Protein AF-A0A7K1LDK4-F1 (afdb_monomer)

Nearest PDB structures (foldseek):
  8b6v-assembly1_A  TM=9.018E-01  e=6.112E-12  Pseudomonas monteilii
  8b6u-assembly1_A  TM=8.998E-01  e=6.112E-12  Pseudomonas monteilii
  8b6w-assembly1_A  TM=8.942E-01  e=5.116E-11  Pseudomonas monteilii
  8say-assembly1_A  TM=1.459E-01  e=2.926E+00  HIV-1 06TG.HT008

Foldseek 3Di:
DFWFDKAKDWDQPGDDPPQKDKANDQLCAFLDAIRIIIITHAPDPGAFWFDKDKDQAPPDDDPPQKDWHPDQSCHGLPATRIIIITHRDPPGDTWRDKYKDWAPDLPDADPPQKDWDNDQSCHGSDHTRMIMITHD

InterPro domains:
  IPR023341 MABP domain [PS51498] (1-136)

Solvent-accessible surface area (backbone atoms only — not comparable to full-atom values): 7457 Å² total; per-residue (Å²): 116,28,25,29,47,77,51,76,42,72,44,86,82,56,76,60,63,90,90,37,48,61,48,89,56,50,43,26,42,75,29,48,51,51,44,30,27,49,28,35,30,59,67,52,94,52,68,42,31,21,50,75,49,75,36,72,39,86,84,54,77,71,60,92,78,41,49,71,48,98,49,54,48,25,43,76,24,76,33,44,43,28,29,55,27,35,25,55,56,86,90,40,71,47,28,40,45,78,48,72,47,77,32,95,49,91,80,63,73,52,62,92,84,39,47,60,49,99,50,56,48,20,45,75,27,48,56,32,39,22,31,52,25,37,23,106

Sequence (136 aa):
MAVTNITILEGQDQPPPPGWHKDPTDLNKGAGGAYLYLAFETDGSEEAVSDIYFLLSKEQDPPDGYIKIDTDLNKGAGGAYIYLTFTRTADYAPIQYLTVVSSSDPNANAPDGYTRIDVDLNKGAGGKYIYLCYRK

Secondary structure (DSSP, 8-state):
--EEEEEEEESTTPPPSTT-EE----TTTTT-SS-EEEEEEES-SSPPP-EEEEE-STTPPPPTTPEE----TTTTT-S---EEEEE--TTSPPP-EEEEEEESSTTPPPPTT-EE-S--TTTTT-SSEEEEEEE-

Mean predicted aligned error: 2.2 Å

pLDDT: mean 97.67, std 1.63, range [86.12, 98.88]

Radius of gyration: 14.0 Å; Cα contacts (8 Å, |Δi|>4): 342; chains: 1; bounding box: 34×33×35 Å

Structure (mmCIF, N/CA/C/O backbone):
data_AF-A0A7K1LDK4-F1
#
_entry.id   AF-A0A7K1LDK4-F1
#
loop_
_atom_site.group_PDB
_atom_site.id
_atom_site.type_symbol
_atom_site.label_atom_id
_atom_site.label_alt_id
_atom_site.label_comp_id
_atom_site.label_asym_id
_atom_site.label_entity_id
_atom_site.label_seq_id
_atom_site.pdbx_PDB_ins_code
_atom_site.Cartn_x
_atom_site.Cartn_y
_atom_site.Cartn_z
_atom_site.occupancy
_atom_site.B_iso_or_equiv
_atom_site.auth_seq_id
_atom_site.auth_comp_id
_atom_site.auth_asym_id
_atom_site.auth_atom_id
_atom_site.pdbx_PDB_model_num
ATOM 1 N N . MET A 1 1 ? 5.096 1.664 -18.307 1.00 86.12 1 MET A N 1
ATOM 2 C CA . MET A 1 1 ? 4.409 2.040 -17.067 1.00 86.12 1 MET A CA 1
ATOM 3 C C . MET A 1 1 ? 4.199 0.834 -16.187 1.00 86.12 1 MET A C 1
ATOM 5 O O . MET A 1 1 ? 3.213 0.122 -16.338 1.00 86.12 1 MET A O 1
ATOM 9 N N . ALA A 1 2 ? 5.160 0.600 -15.303 1.00 97.31 2 ALA A N 1
ATOM 10 C CA . ALA A 1 2 ? 5.052 -0.346 -14.200 1.00 97.31 2 ALA A CA 1
ATOM 11 C C . ALA A 1 2 ? 5.439 0.346 -12.894 1.00 97.31 2 ALA A C 1
ATOM 13 O O . ALA A 1 2 ? 6.277 1.245 -12.905 1.00 97.31 2 ALA A O 1
ATOM 14 N N . VAL A 1 3 ? 4.833 -0.067 -11.786 1.00 98.69 3 VAL A N 1
ATOM 15 C CA . VAL A 1 3 ? 5.227 0.362 -10.447 1.00 98.69 3 VAL A CA 1
ATOM 16 C C . VAL A 1 3 ? 6.596 -0.227 -10.142 1.00 98.69 3 VAL A C 1
ATOM 18 O O . VAL A 1 3 ? 6.779 -1.435 -10.251 1.00 98.69 3 VAL A O 1
ATOM 21 N N . THR A 1 4 ? 7.550 0.609 -9.755 1.00 98.38 4 THR A N 1
ATOM 22 C CA . THR A 1 4 ? 8.938 0.197 -9.476 1.00 98.38 4 THR A CA 1
ATOM 23 C C . THR A 1 4 ? 9.281 0.312 -7.999 1.00 98.38 4 THR A C 1
ATOM 25 O O . THR A 1 4 ? 10.041 -0.501 -7.474 1.00 98.38 4 THR A O 1
ATOM 28 N N . ASN A 1 5 ? 8.673 1.270 -7.297 1.00 98.38 5 ASN A N 1
ATOM 29 C CA . ASN A 1 5 ? 8.865 1.484 -5.869 1.00 98.38 5 ASN A CA 1
ATOM 30 C C . ASN A 1 5 ? 7.546 1.810 -5.165 1.00 98.38 5 ASN A C 1
ATOM 32 O O . ASN A 1 5 ? 6.667 2.445 -5.744 1.00 98.38 5 ASN A O 1
ATOM 36 N N . ILE A 1 6 ? 7.428 1.392 -3.902 1.00 98.81 6 ILE A N 1
ATOM 37 C CA . ILE A 1 6 ? 6.278 1.656 -3.029 1.00 98.81 6 ILE A CA 1
ATOM 38 C C . ILE A 1 6 ? 6.810 2.146 -1.681 1.00 98.81 6 ILE A C 1
ATOM 40 O O . ILE A 1 6 ? 7.796 1.619 -1.167 1.00 98.81 6 ILE A O 1
ATOM 44 N N . THR A 1 7 ? 6.151 3.144 -1.099 1.00 98.56 7 THR A N 1
ATOM 45 C CA . THR A 1 7 ? 6.405 3.620 0.263 1.00 98.56 7 THR A CA 1
ATOM 46 C C . THR A 1 7 ? 5.100 3.994 0.966 1.00 98.56 7 THR A C 1
ATOM 48 O O . THR A 1 7 ? 4.065 4.194 0.326 1.00 98.56 7 THR A O 1
ATOM 51 N N . ILE A 1 8 ? 5.162 4.107 2.292 1.00 98.69 8 ILE A N 1
ATOM 52 C CA . ILE A 1 8 ? 4.091 4.651 3.124 1.00 98.69 8 ILE A CA 1
ATOM 53 C C . ILE A 1 8 ? 4.584 5.969 3.709 1.00 98.69 8 ILE A C 1
ATOM 55 O O . ILE A 1 8 ? 5.607 6.022 4.389 1.00 98.69 8 ILE A O 1
ATOM 59 N N . LEU A 1 9 ? 3.866 7.047 3.416 1.00 98.62 9 LEU A N 1
ATOM 60 C CA . LEU A 1 9 ? 4.155 8.371 3.948 1.00 98.62 9 LEU A CA 1
ATOM 61 C C . LEU A 1 9 ? 3.445 8.539 5.285 1.00 98.62 9 LEU A C 1
ATOM 63 O O . LEU A 1 9 ? 2.235 8.334 5.362 1.00 98.62 9 LEU A O 1
ATOM 67 N N . GLU A 1 10 ? 4.182 8.966 6.305 1.00 98.19 10 GLU A N 1
ATOM 68 C CA . GLU A 1 10 ? 3.628 9.319 7.610 1.00 98.19 10 GLU A CA 1
ATOM 69 C C . GLU A 1 10 ? 3.536 10.842 7.757 1.00 98.19 10 GLU A C 1
ATOM 71 O O . GLU A 1 10 ? 4.519 11.560 7.575 1.00 98.19 10 GLU A O 1
ATOM 76 N N . GLY A 1 11 ? 2.343 11.330 8.097 1.00 97.06 11 GLY A N 1
ATOM 77 C CA . GLY A 1 11 ? 2.033 12.747 8.262 1.00 97.06 11 GLY A CA 1
ATOM 78 C C . GLY A 1 11 ? 1.053 13.266 7.210 1.00 97.06 11 GLY A C 1
ATOM 79 O O . GLY A 1 11 ? 1.156 12.963 6.022 1.00 97.06 11 GLY A O 1
ATOM 80 N N . GLN A 1 12 ? 0.096 14.086 7.654 1.00 92.69 12 GLN A N 1
ATOM 81 C CA . GLN A 1 12 ? -0.975 14.632 6.814 1.00 92.69 12 GLN A CA 1
ATOM 82 C C . GLN A 1 12 ? -0.429 15.380 5.588 1.00 92.69 12 GLN A C 1
ATOM 84 O O . GLN A 1 12 ? -0.839 15.117 4.456 1.00 92.69 12 GLN A O 1
ATOM 89 N N . ASP A 1 13 ? 0.566 16.234 5.817 1.00 93.94 13 ASP A N 1
ATOM 90 C CA . ASP A 1 13 ? 1.126 17.124 4.799 1.00 93.94 13 ASP A CA 1
ATOM 91 C C . ASP A 1 13 ? 2.443 16.613 4.203 1.00 93.94 13 ASP A C 1
ATOM 93 O O . ASP A 1 13 ? 3.103 17.333 3.457 1.00 93.94 13 ASP A O 1
ATOM 97 N N . GLN A 1 14 ? 2.837 15.370 4.503 1.00 96.44 14 GLN A N 1
ATOM 98 C CA . GLN A 1 14 ? 4.070 14.800 3.969 1.00 96.44 14 GLN A CA 1
ATOM 99 C C . GLN A 1 14 ? 3.954 14.644 2.439 1.00 96.44 14 GLN A C 1
ATOM 101 O O . GLN A 1 14 ? 3.082 13.893 1.971 1.00 96.44 14 GLN A O 1
ATOM 106 N N . PRO A 1 15 ? 4.795 15.328 1.636 1.00 97.31 15 PRO A N 1
ATOM 107 C CA . PRO A 1 15 ? 4.799 15.143 0.191 1.00 97.31 15 PRO A CA 1
ATOM 108 C C . PRO A 1 15 ? 5.440 13.796 -0.181 1.00 97.31 15 PRO A C 1
ATOM 110 O O . PRO A 1 15 ? 6.312 13.306 0.551 1.00 97.31 15 PRO A O 1
ATOM 113 N N . PRO A 1 16 ? 5.041 13.191 -1.316 1.00 97.81 16 PRO A N 1
ATOM 114 C CA . PRO A 1 16 ? 5.771 12.057 -1.861 1.00 97.81 16 PRO A CA 1
ATOM 115 C C . PRO A 1 16 ? 7.146 12.503 -2.385 1.00 97.81 16 PRO A C 1
ATOM 117 O O . PRO A 1 16 ? 7.366 13.700 -2.612 1.00 97.81 16 PRO A O 1
ATOM 120 N N . PRO A 1 17 ? 8.072 11.559 -2.624 1.00 97.56 17 PRO A N 1
ATOM 121 C CA . PRO A 1 17 ? 9.279 11.849 -3.386 1.00 9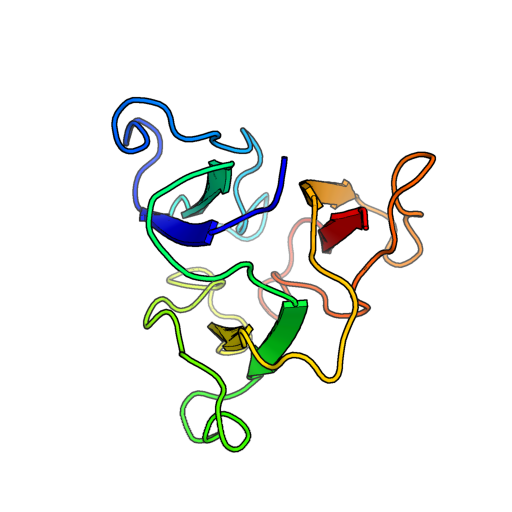7.56 17 PRO A CA 1
ATOM 122 C C . PRO A 1 17 ? 8.955 12.495 -4.751 1.00 97.56 17 PRO A C 1
ATOM 124 O O . PRO A 1 17 ? 7.875 12.265 -5.305 1.00 97.56 17 PRO A O 1
ATOM 127 N N . PRO A 1 18 ? 9.861 13.311 -5.323 1.00 96.75 18 PRO A N 1
ATOM 128 C CA . PRO A 1 18 ? 9.635 13.933 -6.625 1.00 96.75 18 PRO A CA 1
ATOM 129 C C . PRO A 1 18 ? 9.298 12.902 -7.710 1.00 96.75 18 PRO A C 1
ATOM 131 O O . PRO A 1 18 ? 9.997 11.906 -7.859 1.00 96.75 18 PRO A O 1
ATOM 134 N N . GLY A 1 19 ? 8.235 13.156 -8.476 1.00 96.00 19 GLY A N 1
ATOM 135 C CA . GLY A 1 19 ? 7.792 12.274 -9.563 1.00 96.00 19 GLY A CA 1
ATOM 136 C C . GLY A 1 19 ? 6.954 11.067 -9.127 1.00 96.00 19 GLY A C 1
ATOM 137 O O . GLY A 1 19 ? 6.454 10.352 -9.987 1.00 96.00 19 GLY A O 1
ATOM 138 N N . TRP A 1 20 ? 6.755 10.852 -7.825 1.00 98.38 20 TRP A N 1
ATOM 139 C CA . TRP A 1 20 ? 5.939 9.750 -7.319 1.00 98.38 20 TRP A CA 1
ATOM 140 C C . TRP A 1 20 ? 4.462 10.137 -7.214 1.00 98.38 20 TRP A C 1
ATOM 142 O O . TRP A 1 20 ? 4.101 11.284 -6.937 1.00 98.38 20 TRP A O 1
ATOM 152 N N . HIS A 1 21 ? 3.597 9.142 -7.370 1.00 98.25 21 HIS A N 1
ATOM 153 C CA . HIS A 1 21 ? 2.172 9.244 -7.100 1.00 98.25 21 HIS A CA 1
ATOM 154 C C . HIS A 1 21 ? 1.920 9.099 -5.596 1.00 98.25 21 HIS A C 1
ATOM 156 O O . HIS A 1 21 ? 2.502 8.226 -4.959 1.00 98.25 21 HIS A O 1
ATOM 162 N N . LYS A 1 22 ? 1.032 9.922 -5.028 1.00 98.31 22 LYS A N 1
ATOM 163 C CA . LYS A 1 22 ? 0.492 9.774 -3.665 1.00 98.31 22 LYS A CA 1
ATOM 164 C C . LYS A 1 22 ? -1.014 9.572 -3.767 1.00 98.31 22 LYS A C 1
ATOM 166 O O . LYS A 1 22 ? -1.695 10.421 -4.342 1.00 98.31 22 LYS A O 1
ATOM 171 N N . ASP A 1 23 ? -1.532 8.485 -3.204 1.00 98.31 23 ASP A N 1
ATOM 172 C CA . ASP A 1 23 ? -2.977 8.337 -3.031 1.00 98.31 23 ASP A CA 1
ATOM 173 C C . ASP A 1 23 ? -3.435 9.279 -1.898 1.00 98.31 23 ASP A C 1
ATOM 175 O O . ASP A 1 23 ? -2.793 9.322 -0.842 1.00 98.31 23 ASP A O 1
ATOM 179 N N . PRO A 1 24 ? -4.498 10.081 -2.089 1.00 97.50 24 PRO A N 1
ATOM 180 C CA . PRO A 1 24 ? -4.945 11.044 -1.083 1.00 97.50 24 PRO A CA 1
ATOM 181 C C . PRO A 1 24 ? -5.662 10.397 0.111 1.00 97.50 24 PRO A C 1
ATOM 183 O O . PRO A 1 24 ? -6.040 11.098 1.052 1.00 97.50 24 PRO A O 1
ATOM 186 N N . THR A 1 25 ? -5.905 9.089 0.071 1.00 98.19 25 THR A N 1
ATOM 187 C CA . THR A 1 25 ? -6.649 8.371 1.101 1.00 98.19 25 THR A CA 1
ATOM 188 C C . THR A 1 25 ? -5.763 8.069 2.302 1.00 98.19 25 THR A C 1
ATOM 190 O O . THR A 1 25 ? -4.752 7.381 2.185 1.00 98.19 25 THR A O 1
ATOM 193 N N . ASP A 1 26 ? -6.185 8.546 3.470 1.00 98.62 26 ASP A N 1
ATOM 194 C CA . ASP A 1 26 ? -5.605 8.150 4.752 1.00 98.62 26 ASP A CA 1
ATOM 195 C C . ASP A 1 26 ? -5.903 6.669 5.028 1.00 98.62 26 ASP A C 1
ATOM 197 O O . ASP A 1 26 ? -7.069 6.267 5.085 1.00 98.62 26 ASP A O 1
ATOM 201 N N . LEU A 1 27 ? -4.864 5.855 5.203 1.00 98.56 27 LEU A N 1
ATOM 202 C CA . LEU A 1 27 ? -5.003 4.421 5.459 1.00 98.56 27 LEU A CA 1
ATOM 203 C C . LEU A 1 27 ? -5.647 4.131 6.819 1.00 98.56 27 LEU A C 1
ATOM 205 O O . LEU A 1 27 ? -6.264 3.085 6.962 1.00 98.56 27 LEU A O 1
ATOM 209 N N . ASN A 1 28 ? -5.603 5.082 7.757 1.00 98.62 28 ASN A N 1
ATOM 210 C CA . ASN A 1 28 ? -6.273 4.996 9.056 1.00 98.62 28 ASN A CA 1
ATOM 211 C C . ASN A 1 28 ? -7.639 5.709 9.081 1.00 98.62 28 ASN A C 1
ATOM 213 O O . ASN A 1 28 ? -8.152 6.088 10.144 1.00 98.62 28 ASN A O 1
ATOM 217 N N . LYS A 1 29 ? -8.270 5.935 7.914 1.00 98.50 29 LYS A N 1
ATOM 218 C CA . LYS A 1 29 ? -9.453 6.805 7.815 1.00 98.50 29 LYS A CA 1
ATOM 219 C C . LYS A 1 29 ? -10.568 6.391 8.777 1.00 98.50 29 LYS A C 1
ATOM 221 O O . LYS A 1 29 ? -11.235 5.373 8.605 1.00 98.50 29 LYS A O 1
ATOM 226 N N . GLY A 1 30 ? -10.854 7.270 9.735 1.00 98.00 30 GLY A N 1
ATOM 227 C CA . GLY A 1 30 ? -11.938 7.091 10.704 1.00 98.00 30 GLY A CA 1
ATOM 228 C C . GLY A 1 30 ? -11.624 6.129 11.852 1.00 98.00 30 GLY A C 1
ATOM 229 O O . GLY A 1 30 ? -12.459 6.012 12.743 1.00 98.00 30 GLY A O 1
ATOM 230 N N . ALA A 1 31 ? -10.458 5.480 11.851 1.00 97.75 31 ALA A N 1
ATOM 231 C CA . ALA A 1 31 ? -9.958 4.693 12.976 1.00 97.75 31 ALA A CA 1
ATOM 232 C C . ALA A 1 31 ? -9.222 5.576 14.005 1.00 97.75 31 ALA A C 1
ATOM 234 O O . ALA A 1 31 ? -9.184 5.268 15.193 1.00 97.75 31 ALA A O 1
ATOM 235 N N . GLY A 1 32 ? -8.693 6.721 13.555 1.00 95.00 32 GLY A N 1
ATOM 236 C CA . GLY A 1 32 ? -7.757 7.532 14.337 1.00 95.00 32 GLY A CA 1
ATOM 237 C C . GLY A 1 32 ? -6.330 6.993 14.205 1.00 95.00 32 GLY A C 1
ATOM 238 O O . GLY A 1 32 ? -6.090 6.062 13.450 1.00 95.00 32 GLY A O 1
ATOM 239 N N . GLY A 1 33 ? -5.368 7.585 14.913 1.00 97.25 33 GLY A N 1
ATOM 240 C CA . GLY A 1 33 ? -3.957 7.197 14.813 1.00 97.25 33 GLY A CA 1
ATOM 241 C C . GLY A 1 33 ? -3.141 8.087 13.876 1.00 97.25 33 GLY A C 1
ATOM 242 O O . GLY A 1 33 ? -3.443 9.270 13.704 1.00 97.25 33 GLY A O 1
ATOM 243 N N . ALA A 1 34 ? -2.054 7.539 13.338 1.00 98.44 34 ALA A N 1
ATOM 244 C CA . ALA A 1 34 ? -1.167 8.260 12.435 1.00 98.44 34 ALA A CA 1
ATOM 245 C C . ALA A 1 34 ? -1.836 8.476 11.073 1.00 98.44 34 ALA A C 1
ATOM 247 O O . ALA A 1 34 ? -2.510 7.586 10.562 1.00 98.44 34 ALA A O 1
ATOM 248 N N . TYR A 1 35 ? -1.590 9.630 10.456 1.00 98.50 35 TYR A N 1
ATOM 249 C CA . TYR A 1 35 ? -1.958 9.853 9.061 1.00 98.50 35 TYR A CA 1
ATOM 250 C C . TYR A 1 35 ? -0.979 9.108 8.161 1.00 98.50 35 TYR A C 1
ATOM 252 O O . TYR A 1 35 ? 0.202 9.462 8.130 1.00 98.50 35 TYR A O 1
ATOM 260 N N . LEU A 1 36 ? -1.464 8.098 7.445 1.00 98.75 36 LEU A N 1
ATOM 261 C CA . LEU A 1 36 ? -0.641 7.234 6.602 1.00 98.75 36 LEU A CA 1
ATOM 262 C C . LEU A 1 36 ? -1.162 7.260 5.168 1.00 98.75 36 LEU A C 1
ATOM 264 O O . LEU A 1 36 ? -2.364 7.146 4.955 1.00 98.75 36 LEU A O 1
ATOM 268 N N . TYR A 1 37 ? -0.274 7.385 4.184 1.00 98.81 37 TYR A N 1
ATOM 269 C CA . TYR A 1 37 ? -0.661 7.459 2.772 1.00 98.81 37 TYR A CA 1
ATOM 270 C C . TYR A 1 37 ? 0.215 6.564 1.909 1.00 98.81 37 TYR A C 1
ATOM 272 O O . TYR A 1 37 ? 1.440 6.566 2.042 1.00 98.81 37 TYR A O 1
ATOM 280 N N . LEU A 1 38 ? -0.408 5.849 0.975 1.00 98.81 38 LEU A N 1
ATOM 281 C CA . LEU A 1 38 ? 0.305 5.125 -0.068 1.00 98.81 38 LEU A CA 1
ATOM 282 C C . LEU A 1 38 ? 0.988 6.113 -1.021 1.00 98.81 38 LEU A C 1
ATOM 284 O O . LEU A 1 38 ? 0.345 7.035 -1.531 1.00 98.81 38 LEU A O 1
ATOM 288 N N . ALA A 1 39 ? 2.259 5.871 -1.332 1.00 98.75 39 ALA A N 1
ATOM 289 C CA . ALA A 1 39 ? 2.925 6.503 -2.459 1.00 98.75 39 ALA A CA 1
ATOM 290 C C . ALA A 1 39 ? 3.742 5.491 -3.264 1.00 98.75 39 ALA A C 1
ATOM 292 O O . ALA A 1 39 ? 4.265 4.521 -2.715 1.00 98.75 39 ALA A O 1
ATOM 293 N N . PHE A 1 40 ? 3.850 5.708 -4.570 1.00 98.81 40 PHE A N 1
ATOM 294 C CA . PHE A 1 40 ? 4.571 4.806 -5.458 1.00 98.81 40 PHE A CA 1
ATOM 295 C C . PHE A 1 40 ? 5.166 5.527 -6.665 1.00 98.81 40 PHE A C 1
ATOM 297 O O . PHE A 1 40 ? 4.665 6.556 -7.120 1.00 98.81 40 PHE A O 1
ATOM 304 N N . GLU A 1 41 ? 6.237 4.954 -7.191 1.00 98.62 41 GLU A N 1
ATOM 305 C CA . GLU A 1 41 ? 6.890 5.379 -8.424 1.00 98.62 41 GLU A CA 1
ATOM 306 C C . GLU A 1 41 ? 6.464 4.483 -9.576 1.00 98.62 41 GLU A C 1
ATOM 308 O O . GLU A 1 41 ? 6.327 3.270 -9.394 1.00 98.62 41 GLU A O 1
ATOM 313 N N . THR A 1 42 ? 6.324 5.060 -10.766 1.00 97.88 42 THR A N 1
ATOM 314 C CA . THR A 1 42 ? 6.191 4.297 -12.008 1.00 97.88 42 THR A CA 1
ATOM 315 C C . THR A 1 42 ? 7.348 4.585 -12.948 1.00 97.88 42 THR A C 1
ATOM 317 O O . THR A 1 42 ? 7.767 5.735 -13.051 1.00 97.88 42 THR A O 1
ATOM 320 N N . ASP A 1 43 ? 7.793 3.567 -13.686 1.00 95.44 43 ASP A N 1
ATOM 321 C CA . ASP A 1 43 ? 8.876 3.663 -14.677 1.00 95.44 43 ASP A CA 1
ATOM 322 C C . ASP A 1 43 ? 10.198 4.212 -14.096 1.00 95.44 43 ASP A C 1
ATOM 324 O O . ASP A 1 43 ? 10.961 4.894 -14.783 1.00 95.44 43 ASP A O 1
ATOM 328 N N . GLY A 1 44 ? 10.467 3.910 -12.820 1.00 95.50 44 GLY A N 1
ATOM 329 C CA . GLY A 1 44 ? 11.758 4.153 -12.179 1.00 95.50 44 GLY A CA 1
ATOM 330 C C . GLY A 1 44 ? 12.842 3.162 -12.623 1.00 95.50 44 GLY A C 1
ATOM 331 O O . GLY A 1 44 ? 12.650 2.357 -13.532 1.00 95.50 44 GLY A O 1
ATOM 332 N N . SER A 1 45 ? 14.005 3.214 -11.972 1.00 95.50 45 SER A N 1
ATOM 333 C CA . SER A 1 45 ? 15.168 2.384 -12.331 1.00 95.50 45 SER A CA 1
ATOM 334 C C . SER A 1 45 ? 15.160 0.967 -11.751 1.00 95.50 45 SER A C 1
ATOM 336 O O . SER A 1 45 ? 15.992 0.155 -12.146 1.00 95.50 45 SER A O 1
ATOM 338 N N . GLU A 1 46 ? 14.287 0.689 -10.782 1.00 97.25 46 GLU A N 1
ATOM 339 C CA . GLU A 1 46 ? 14.149 -0.639 -10.175 1.00 97.25 46 GLU A CA 1
ATOM 340 C C . GLU A 1 46 ? 13.325 -1.575 -11.064 1.00 97.25 46 GLU A C 1
ATOM 342 O O . GLU A 1 46 ? 12.506 -1.131 -11.870 1.00 97.25 46 GLU A O 1
ATOM 347 N N . GLU A 1 47 ? 13.485 -2.884 -10.861 1.00 97.75 47 GLU A N 1
ATOM 348 C CA . GLU A 1 47 ? 12.607 -3.877 -11.481 1.00 97.75 47 GLU A CA 1
ATOM 349 C C . GLU A 1 47 ? 11.142 -3.656 -11.063 1.00 97.75 47 GLU A C 1
ATOM 351 O O . GLU A 1 47 ? 10.834 -3.138 -9.979 1.00 97.75 47 GLU A O 1
ATOM 356 N N . ALA A 1 48 ? 10.217 -4.065 -11.930 1.00 98.38 48 ALA A N 1
ATOM 357 C CA . ALA A 1 48 ? 8.798 -3.866 -11.685 1.00 98.38 48 ALA A CA 1
ATOM 358 C C . ALA A 1 48 ? 8.308 -4.684 -10.483 1.00 98.38 48 ALA A C 1
ATOM 360 O O . ALA A 1 48 ? 8.602 -5.872 -10.348 1.00 98.38 48 ALA A O 1
ATOM 361 N N . VAL A 1 49 ? 7.485 -4.061 -9.644 1.00 98.75 49 VAL A N 1
ATOM 362 C CA . VAL A 1 49 ? 6.695 -4.765 -8.639 1.00 98.75 49 VAL A CA 1
ATOM 363 C C . VAL A 1 49 ? 5.692 -5.659 -9.358 1.00 98.75 49 VAL A C 1
ATOM 365 O O . VAL A 1 49 ? 4.947 -5.199 -10.223 1.00 98.75 49 VAL A O 1
ATOM 368 N N . SER A 1 50 ? 5.666 -6.938 -9.004 1.00 98.38 50 SER A N 1
ATOM 369 C CA . SER A 1 50 ? 4.870 -7.952 -9.697 1.00 98.38 50 SER A CA 1
ATOM 370 C C . SER A 1 50 ? 3.776 -8.573 -8.822 1.00 98.38 50 SER A C 1
ATOM 372 O O . SER A 1 50 ? 2.744 -9.008 -9.350 1.00 98.38 50 SER A O 1
ATOM 374 N N . ASP A 1 51 ? 3.942 -8.528 -7.495 1.00 98.62 51 ASP A N 1
ATOM 375 C CA . ASP A 1 51 ? 2.918 -8.929 -6.529 1.00 98.62 51 ASP A CA 1
ATOM 376 C C . ASP A 1 51 ? 3.035 -8.195 -5.178 1.00 98.62 51 ASP A C 1
ATOM 378 O O . ASP A 1 51 ? 4.100 -7.674 -4.829 1.00 98.62 51 ASP A O 1
ATOM 382 N N . ILE A 1 52 ? 1.925 -8.145 -4.431 1.00 98.75 52 ILE A N 1
ATOM 383 C CA . ILE A 1 52 ? 1.807 -7.514 -3.109 1.00 98.75 52 ILE A CA 1
ATOM 384 C C . ILE A 1 52 ? 1.149 -8.488 -2.132 1.00 98.75 52 ILE A C 1
ATOM 386 O O . ILE A 1 52 ? 0.082 -9.035 -2.401 1.00 98.75 52 ILE A O 1
ATOM 390 N N . TYR A 1 53 ? 1.747 -8.621 -0.950 1.00 98.38 53 TYR A N 1
ATOM 391 C CA . TYR A 1 53 ? 1.242 -9.447 0.141 1.00 98.38 53 TYR A CA 1
ATOM 392 C C . TYR A 1 53 ? 1.215 -8.646 1.447 1.00 98.38 53 TYR A C 1
ATOM 394 O O . TYR A 1 53 ? 2.129 -7.867 1.723 1.00 98.38 53 TYR A O 1
ATOM 402 N N . PHE A 1 54 ? 0.182 -8.834 2.269 1.00 98.69 54 PHE A N 1
ATOM 403 C CA . PHE A 1 54 ? 0.081 -8.178 3.573 1.00 98.69 54 PHE A CA 1
ATOM 404 C C . PHE A 1 54 ? 0.390 -9.151 4.705 1.00 98.69 54 PHE A C 1
ATOM 406 O O . PHE A 1 54 ? -0.228 -10.209 4.817 1.00 98.69 54 PHE A O 1
ATOM 413 N N . LEU A 1 55 ? 1.303 -8.742 5.583 1.00 98.62 55 LEU A N 1
ATOM 414 C CA . LEU A 1 55 ? 1.526 -9.389 6.874 1.00 98.62 55 LEU A CA 1
ATOM 415 C C . LEU A 1 55 ? 0.484 -8.863 7.858 1.00 98.62 55 LEU A C 1
ATOM 417 O O . LEU A 1 55 ? 0.237 -7.660 7.871 1.00 98.62 55 LEU A O 1
ATOM 421 N N . LEU A 1 56 ? -0.110 -9.737 8.674 1.00 97.75 56 LEU A N 1
ATOM 422 C CA . LEU A 1 56 ? -1.188 -9.383 9.619 1.00 97.75 56 LEU A CA 1
ATOM 423 C C . LEU A 1 56 ? -0.775 -9.523 11.095 1.00 97.75 56 LEU A C 1
ATOM 425 O O . LEU A 1 56 ? -1.623 -9.591 11.989 1.00 97.75 56 LEU A O 1
ATOM 429 N N . SER A 1 57 ? 0.530 -9.611 11.350 1.00 96.19 57 SER A N 1
ATOM 430 C CA . SER A 1 57 ? 1.140 -9.615 12.679 1.00 96.19 57 SER A CA 1
ATOM 431 C C . SER A 1 57 ? 2.582 -9.103 12.576 1.00 96.19 57 SER A C 1
ATOM 433 O O . SER A 1 57 ? 3.208 -9.183 11.519 1.00 96.19 57 SER A O 1
ATOM 435 N N . LYS A 1 58 ? 3.121 -8.574 13.682 1.00 93.56 58 LYS A N 1
ATOM 436 C CA . LYS A 1 58 ? 4.522 -8.120 13.773 1.00 93.56 58 LYS A CA 1
ATOM 437 C C . LYS A 1 58 ? 5.530 -9.272 13.822 1.00 93.56 58 LYS A C 1
ATOM 439 O O . LYS A 1 58 ? 6.707 -9.051 13.568 1.00 93.56 58 LYS A O 1
ATOM 444 N N . GLU A 1 59 ? 5.072 -10.469 14.177 1.00 95.44 59 GLU A N 1
ATOM 445 C CA . GLU A 1 59 ? 5.864 -11.697 14.254 1.00 95.44 59 GLU A CA 1
ATOM 446 C C . GLU A 1 59 ? 5.869 -12.484 12.939 1.00 95.44 59 GLU A C 1
ATOM 448 O O . GLU A 1 59 ? 6.574 -13.483 12.833 1.00 95.44 59 GLU A O 1
ATOM 453 N N . GLN A 1 60 ? 5.057 -12.083 11.960 1.00 96.25 60 GLN A N 1
ATOM 454 C CA . GLN A 1 60 ? 4.985 -12.769 10.681 1.00 96.25 60 GLN A CA 1
ATOM 455 C C . GLN A 1 60 ? 6.147 -12.339 9.781 1.00 96.25 60 GLN A C 1
ATOM 457 O O . GLN A 1 60 ? 6.278 -11.159 9.449 1.00 96.25 60 GLN A O 1
ATOM 462 N N . ASP A 1 61 ? 6.944 -13.308 9.339 1.00 96.50 61 ASP A N 1
ATOM 463 C CA . ASP A 1 61 ? 7.985 -13.075 8.342 1.00 96.50 61 ASP A CA 1
ATOM 464 C C . ASP A 1 61 ? 7.382 -12.904 6.935 1.00 96.50 61 ASP A C 1
ATOM 466 O O . ASP A 1 61 ? 6.380 -13.555 6.602 1.00 96.50 61 ASP A O 1
ATOM 470 N N . PRO A 1 62 ? 7.965 -12.030 6.089 1.00 97.19 62 PRO A N 1
ATOM 471 C CA . PRO A 1 62 ? 7.576 -11.937 4.690 1.00 97.19 62 PRO A CA 1
ATOM 472 C C . PRO A 1 62 ? 7.842 -13.267 3.966 1.00 97.19 62 PRO A C 1
ATOM 474 O O . PRO A 1 62 ? 8.817 -13.948 4.293 1.00 97.19 62 PRO A O 1
ATOM 477 N N . PRO A 1 63 ? 7.024 -13.635 2.963 1.00 97.00 63 PRO A N 1
ATOM 478 C CA . PRO A 1 63 ? 7.352 -14.756 2.090 1.00 97.00 63 PRO A CA 1
ATOM 479 C C . PRO A 1 63 ? 8.715 -14.560 1.411 1.00 97.00 63 PRO A C 1
ATOM 481 O O . PRO A 1 63 ? 9.156 -13.428 1.192 1.00 97.00 63 PRO A O 1
ATOM 484 N N . ASP A 1 64 ? 9.362 -15.661 1.027 1.00 97.00 64 ASP A N 1
ATOM 485 C CA . ASP A 1 64 ? 10.651 -15.617 0.334 1.00 97.00 64 ASP A CA 1
ATOM 486 C C . ASP A 1 64 ? 10.594 -14.697 -0.896 1.00 97.00 64 ASP A C 1
ATOM 488 O O . ASP A 1 64 ? 9.694 -14.784 -1.733 1.00 97.00 64 ASP A O 1
ATOM 492 N N . GLY A 1 65 ? 11.568 -13.791 -1.002 1.00 97.12 65 GLY A N 1
ATOM 493 C CA . GLY A 1 65 ? 11.653 -12.828 -2.103 1.00 97.12 65 GLY A CA 1
ATOM 494 C C . GLY A 1 65 ? 10.729 -11.609 -1.983 1.00 97.12 65 GLY A C 1
ATOM 495 O O . GLY A 1 65 ? 10.745 -10.767 -2.884 1.00 97.12 65 GLY A O 1
ATOM 496 N N . TYR A 1 66 ? 9.952 -11.471 -0.903 1.00 98.50 66 TYR A N 1
ATOM 497 C CA . TYR A 1 66 ? 9.178 -10.258 -0.628 1.00 98.50 66 TYR A CA 1
ATOM 498 C C . TYR A 1 66 ? 9.981 -9.268 0.219 1.00 98.50 66 TYR A C 1
ATOM 500 O O . TYR A 1 66 ? 10.649 -9.615 1.192 1.00 98.50 66 TYR A O 1
ATOM 508 N N . ILE A 1 67 ? 9.875 -7.997 -0.149 1.00 98.38 67 ILE A N 1
ATOM 509 C CA . ILE A 1 67 ? 10.453 -6.854 0.549 1.00 98.38 67 ILE A CA 1
ATOM 510 C C . ILE A 1 67 ? 9.357 -6.239 1.415 1.00 98.38 67 ILE A C 1
ATOM 512 O O . ILE A 1 67 ? 8.284 -5.899 0.916 1.00 98.38 67 ILE A O 1
ATOM 516 N N . LYS A 1 68 ? 9.627 -6.086 2.714 1.00 98.38 68 LYS A N 1
ATOM 517 C CA . LYS A 1 68 ? 8.708 -5.481 3.685 1.00 98.38 68 LYS A CA 1
ATOM 518 C C . LYS A 1 68 ? 8.916 -3.970 3.770 1.00 98.38 68 LYS A C 1
ATOM 520 O O . LYS A 1 68 ? 10.043 -3.511 3.946 1.00 98.38 68 LYS A O 1
ATOM 525 N N . ILE A 1 69 ? 7.824 -3.207 3.743 1.00 98.38 69 ILE A N 1
ATOM 526 C CA . ILE A 1 69 ? 7.816 -1.813 4.195 1.00 98.38 69 ILE A CA 1
ATOM 527 C C . ILE A 1 69 ? 7.570 -1.819 5.703 1.00 98.38 69 ILE A C 1
ATOM 529 O O . ILE A 1 69 ? 6.508 -2.240 6.165 1.00 98.38 69 ILE A O 1
ATOM 533 N N . ASP A 1 70 ? 8.556 -1.371 6.482 1.00 96.88 70 ASP A N 1
ATOM 534 C CA . ASP A 1 70 ? 8.513 -1.434 7.948 1.00 96.88 70 ASP A CA 1
ATOM 535 C C . ASP A 1 70 ? 7.709 -0.274 8.558 1.00 96.88 70 ASP A C 1
ATOM 537 O O . ASP A 1 70 ? 8.195 0.554 9.323 1.00 96.88 70 ASP A O 1
ATOM 541 N N . THR A 1 71 ? 6.444 -0.177 8.160 1.00 98.19 71 THR A N 1
ATOM 542 C CA . THR A 1 71 ? 5.460 0.755 8.712 1.00 98.19 71 THR A CA 1
ATOM 543 C C . THR A 1 71 ? 4.185 -0.018 8.989 1.00 98.19 71 THR A C 1
ATOM 545 O O . THR A 1 71 ? 3.620 -0.623 8.080 1.00 98.19 71 THR A O 1
ATOM 548 N N . ASP A 1 72 ? 3.752 -0.008 10.248 1.00 98.56 72 ASP A N 1
ATOM 549 C CA . ASP A 1 72 ? 2.454 -0.556 10.634 1.00 98.56 72 ASP A CA 1
ATOM 550 C C . ASP A 1 72 ? 1.343 0.316 10.040 1.00 98.56 72 ASP A C 1
ATOM 552 O O . ASP A 1 72 ? 1.250 1.506 10.346 1.00 98.56 72 ASP A O 1
ATOM 556 N N . LEU A 1 73 ? 0.504 -0.267 9.189 1.00 98.56 73 LEU A N 1
ATOM 557 C CA . LEU A 1 73 ? -0.574 0.450 8.515 1.00 98.56 73 LEU A CA 1
ATOM 558 C C . LEU A 1 73 ? -1.700 0.863 9.472 1.00 98.56 73 LEU A C 1
ATOM 560 O O . LEU A 1 73 ? -2.441 1.773 9.131 1.00 98.56 73 LEU A O 1
ATOM 564 N N . ASN A 1 74 ? -1.761 0.283 10.678 1.00 98.56 74 ASN A N 1
ATOM 565 C CA . ASN A 1 74 ? -2.657 0.690 11.766 1.00 98.56 74 ASN A CA 1
ATOM 566 C C . ASN A 1 74 ? -1.948 1.520 12.852 1.00 98.56 74 ASN A C 1
ATOM 568 O O . ASN A 1 74 ? -2.427 1.607 13.992 1.00 98.56 74 ASN A O 1
ATOM 572 N N . LYS A 1 75 ? -0.787 2.123 12.550 1.00 98.50 75 LYS A N 1
ATOM 573 C CA . LYS A 1 75 ? 0.035 2.819 13.553 1.00 98.50 75 LYS A CA 1
ATOM 574 C C . LYS A 1 75 ? -0.784 3.837 14.350 1.00 98.50 75 LYS A C 1
ATOM 576 O O . LYS A 1 75 ? -1.271 4.834 13.823 1.00 98.50 75 LYS A O 1
ATOM 581 N N . GLY A 1 76 ? -0.883 3.608 15.659 1.00 98.00 76 GLY A N 1
ATOM 582 C CA . GLY A 1 76 ? -1.593 4.487 16.595 1.00 98.00 76 GLY A CA 1
ATOM 583 C C . GLY A 1 76 ? -3.121 4.364 16.582 1.00 98.00 76 GLY A C 1
ATOM 584 O O . GLY A 1 76 ? -3.764 5.026 17.391 1.00 98.00 76 GLY A O 1
ATOM 585 N N . ALA A 1 77 ? -3.696 3.525 15.717 1.00 98.00 77 ALA A N 1
ATOM 586 C CA . ALA A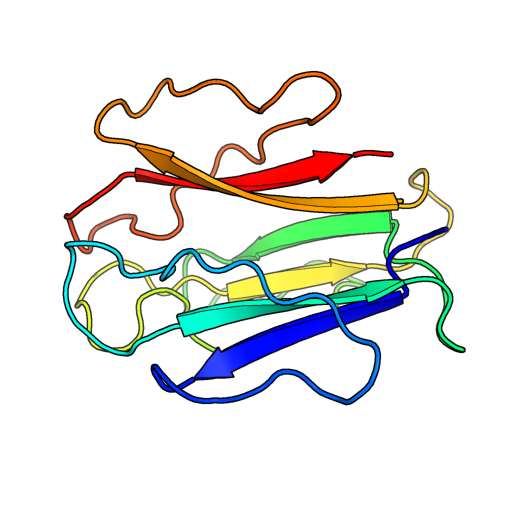 1 77 ? -5.136 3.284 15.629 1.00 98.00 77 ALA A CA 1
ATOM 587 C C . ALA A 1 77 ? -5.611 2.144 16.559 1.00 98.00 77 ALA A C 1
ATOM 589 O O . ALA A 1 77 ? -6.787 2.061 16.898 1.00 98.00 77 ALA A O 1
ATOM 590 N N . GLY A 1 78 ? -4.694 1.281 17.021 1.00 92.38 78 GLY A N 1
ATOM 591 C CA . GLY A 1 78 ? -4.985 0.230 18.010 1.00 92.38 78 GLY A CA 1
ATOM 592 C C . GLY A 1 78 ? -5.579 -1.069 17.443 1.00 92.38 78 GLY A C 1
ATOM 593 O O . GLY A 1 78 ? -6.133 -1.852 18.213 1.00 92.38 78 GLY A O 1
ATOM 594 N N . GLY A 1 79 ? -5.464 -1.296 16.128 1.00 96.12 79 GLY A N 1
ATOM 595 C CA . GLY A 1 79 ? -5.906 -2.510 15.429 1.00 96.12 79 GLY A CA 1
ATOM 596 C C . GLY A 1 79 ? -4.833 -3.590 15.262 1.00 96.12 79 GLY A C 1
ATOM 597 O O . GLY A 1 79 ? -3.873 -3.671 16.027 1.00 96.12 79 GLY A O 1
ATOM 598 N N . ALA A 1 80 ? -5.010 -4.450 14.254 1.00 97.94 80 ALA A N 1
ATOM 599 C CA . ALA A 1 80 ? -4.017 -5.463 13.899 1.00 97.94 80 ALA A CA 1
ATOM 600 C C . ALA A 1 80 ? -2.729 -4.807 13.384 1.00 97.94 80 ALA A C 1
ATOM 602 O O . ALA A 1 80 ? -2.799 -3.819 12.659 1.00 97.94 80 ALA A O 1
ATOM 603 N N . TYR A 1 81 ? -1.569 -5.395 13.682 1.00 98.19 81 TYR A N 1
ATOM 604 C CA . TYR A 1 81 ? -0.325 -5.002 13.022 1.00 98.19 81 TYR A CA 1
ATOM 605 C C . TYR A 1 81 ? -0.381 -5.432 11.560 1.00 98.19 81 TYR A C 1
ATOM 607 O O . TYR A 1 81 ? -0.456 -6.630 11.287 1.00 98.19 81 TYR A O 1
ATOM 615 N N . ILE A 1 82 ? -0.355 -4.475 10.634 1.00 98.69 82 ILE A N 1
ATOM 616 C CA . ILE A 1 82 ? -0.435 -4.764 9.199 1.00 98.69 82 ILE A CA 1
ATOM 617 C C . ILE A 1 82 ? 0.767 -4.156 8.496 1.00 98.69 82 ILE A C 1
ATOM 619 O O . ILE A 1 82 ? 1.056 -2.981 8.684 1.00 98.69 82 ILE A O 1
ATOM 623 N N . TYR A 1 83 ? 1.448 -4.935 7.657 1.00 98.81 83 TYR A N 1
ATOM 624 C CA . TYR A 1 83 ? 2.594 -4.454 6.885 1.00 98.81 83 TYR A CA 1
ATOM 625 C C . TYR A 1 83 ? 2.433 -4.801 5.412 1.00 98.81 83 TYR A C 1
ATOM 627 O O . TYR A 1 83 ? 2.134 -5.946 5.069 1.00 98.81 83 TYR A O 1
ATOM 635 N N . LEU A 1 84 ? 2.671 -3.817 4.543 1.00 98.81 84 LEU A N 1
ATOM 636 C CA . LEU A 1 84 ? 2.761 -4.042 3.105 1.00 98.81 84 LEU A CA 1
ATOM 637 C C . LEU A 1 84 ? 4.092 -4.720 2.786 1.00 98.81 84 LEU A C 1
ATOM 639 O O . LEU A 1 84 ? 5.158 -4.262 3.205 1.00 98.81 84 LEU A O 1
ATOM 643 N N . THR A 1 85 ? 4.028 -5.783 1.997 1.00 98.88 85 THR A N 1
ATOM 644 C CA . THR A 1 85 ? 5.195 -6.394 1.364 1.00 98.88 85 THR A CA 1
ATOM 645 C C . THR A 1 85 ? 4.968 -6.496 -0.135 1.00 98.88 85 THR A C 1
ATOM 647 O O . THR A 1 85 ? 3.826 -6.565 -0.591 1.00 98.88 85 THR A O 1
ATOM 650 N N . PHE A 1 86 ? 6.040 -6.499 -0.913 1.00 98.81 86 PHE A N 1
ATOM 651 C CA . PHE A 1 86 ? 5.951 -6.634 -2.361 1.00 98.81 86 PHE A CA 1
ATOM 652 C C . PHE A 1 86 ? 7.128 -7.432 -2.913 1.00 98.81 86 PHE A C 1
ATOM 654 O O . PHE A 1 86 ? 8.188 -7.491 -2.294 1.00 98.81 86 PHE A O 1
ATOM 661 N N . THR A 1 87 ? 6.965 -8.018 -4.094 1.00 98.62 87 THR A N 1
ATOM 662 C CA . THR A 1 87 ? 8.047 -8.717 -4.796 1.00 98.62 87 THR A CA 1
ATOM 663 C C . THR A 1 87 ? 8.202 -8.222 -6.229 1.00 98.62 87 THR A C 1
ATOM 665 O O . THR A 1 87 ? 7.348 -7.506 -6.752 1.00 98.62 87 THR A O 1
ATOM 668 N N . ARG A 1 88 ? 9.325 -8.588 -6.845 1.00 98.31 88 ARG A N 1
ATOM 669 C CA . ARG A 1 88 ? 9.712 -8.234 -8.216 1.00 98.31 88 ARG A CA 1
ATOM 670 C C . ARG A 1 88 ? 10.052 -9.469 -9.052 1.00 98.31 88 ARG A C 1
ATOM 672 O O . ARG A 1 88 ? 10.814 -9.381 -10.010 1.00 98.31 88 ARG A O 1
ATOM 679 N N . THR A 1 89 ? 9.564 -10.650 -8.661 1.00 96.38 89 THR A N 1
ATOM 680 C CA . THR A 1 89 ? 9.840 -11.867 -9.435 1.00 96.38 89 THR A CA 1
ATOM 681 C C . THR A 1 89 ? 9.161 -11.798 -10.800 1.00 96.38 89 THR A C 1
ATOM 683 O O . THR A 1 89 ? 8.104 -11.182 -10.957 1.00 96.38 89 THR A O 1
ATOM 686 N N . ALA A 1 90 ? 9.750 -12.474 -11.783 1.00 93.88 90 ALA A N 1
ATOM 687 C CA . ALA A 1 90 ? 9.182 -12.599 -13.122 1.00 93.88 90 ALA A CA 1
ATOM 688 C C . ALA A 1 90 ? 8.015 -13.608 -13.198 1.00 93.88 90 ALA A C 1
ATOM 690 O O . ALA A 1 90 ? 7.440 -13.790 -14.270 1.00 93.88 90 ALA A O 1
ATOM 691 N N . ASP A 1 91 ? 7.656 -14.260 -12.084 1.00 94.94 91 ASP A N 1
ATOM 692 C CA . ASP A 1 91 ? 6.582 -15.265 -12.035 1.00 94.94 91 ASP A CA 1
ATOM 693 C C . ASP A 1 91 ? 5.187 -1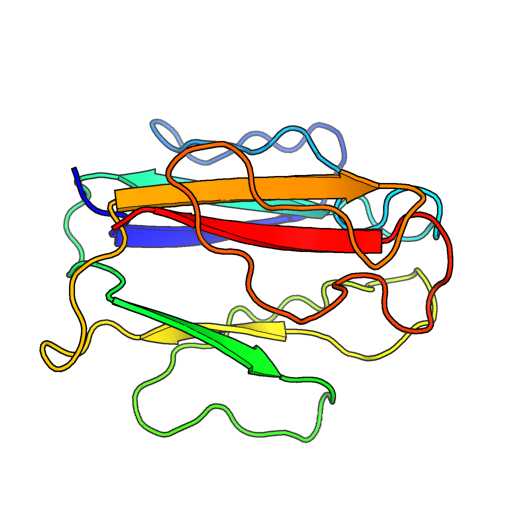4.635 -12.153 1.00 94.94 91 ASP A C 1
ATOM 695 O O . ASP A 1 91 ? 4.220 -15.304 -12.523 1.00 94.94 91 ASP A O 1
ATOM 699 N N . TYR A 1 92 ? 5.081 -13.335 -11.866 1.00 96.06 92 TYR A N 1
ATOM 700 C CA . TYR A 1 92 ? 3.842 -12.574 -11.937 1.00 96.06 92 TYR A CA 1
ATOM 701 C C . TYR A 1 92 ? 3.948 -11.439 -12.956 1.00 96.06 92 TYR A C 1
ATOM 703 O O . TYR A 1 92 ? 4.986 -10.799 -13.111 1.00 96.06 92 TYR A O 1
ATOM 711 N N . ALA A 1 93 ? 2.834 -11.140 -13.628 1.00 97.62 93 ALA A N 1
ATOM 712 C CA . ALA A 1 93 ? 2.755 -9.961 -14.484 1.00 97.62 93 ALA A CA 1
ATOM 713 C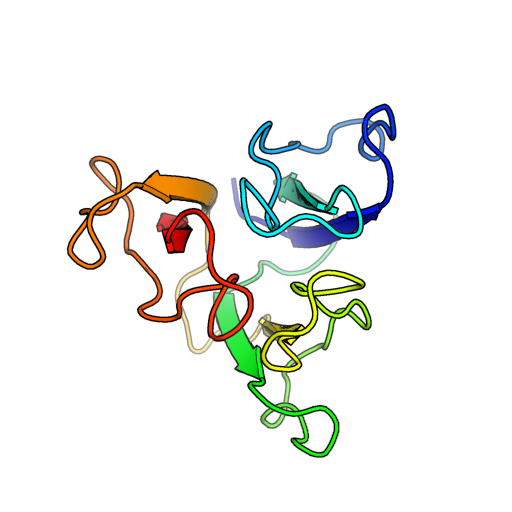 C . ALA A 1 93 ? 2.958 -8.669 -13.656 1.00 97.62 93 ALA A C 1
ATOM 715 O O . ALA A 1 93 ? 2.390 -8.586 -12.558 1.00 97.62 93 ALA A O 1
ATOM 716 N N . PRO A 1 94 ? 3.711 -7.675 -14.168 1.00 98.44 94 PRO A N 1
ATOM 717 C CA . PRO A 1 94 ? 3.947 -6.400 -13.495 1.00 98.44 94 PRO A CA 1
ATOM 718 C C . PRO A 1 94 ? 2.670 -5.673 -13.075 1.00 98.44 94 PRO A C 1
ATOM 720 O O . PRO A 1 94 ? 1.682 -5.646 -13.806 1.00 98.44 94 PRO A O 1
ATOM 723 N N . ILE A 1 95 ? 2.713 -5.021 -11.918 1.00 98.75 95 ILE A N 1
ATOM 724 C CA . ILE A 1 95 ? 1.695 -4.065 -11.493 1.00 98.75 95 ILE A CA 1
ATOM 725 C C . ILE A 1 95 ? 1.968 -2.735 -12.196 1.00 98.75 95 ILE A C 1
ATOM 727 O O . ILE A 1 95 ? 3.054 -2.175 -12.096 1.00 98.75 95 ILE A O 1
ATOM 731 N N . GLN A 1 96 ? 0.970 -2.206 -12.896 1.00 98.56 96 GLN A N 1
ATOM 732 C CA . GLN A 1 96 ? 1.039 -0.932 -13.611 1.00 98.56 96 GLN A CA 1
ATOM 733 C C . GLN A 1 96 ? 0.628 0.266 -12.758 1.00 98.56 96 GLN A C 1
ATOM 735 O O . GLN A 1 96 ? 1.090 1.378 -13.005 1.00 98.56 96 GLN A O 1
ATOM 740 N N . TYR A 1 97 ? -0.287 0.068 -11.804 1.00 98.62 97 TYR A N 1
ATOM 741 C CA . TYR A 1 97 ? -0.811 1.156 -10.979 1.00 98.62 97 TYR A CA 1
ATOM 742 C C . TYR A 1 97 ? -1.423 0.650 -9.673 1.00 98.62 97 TYR A C 1
ATOM 744 O O . TYR A 1 97 ? -1.908 -0.482 -9.611 1.00 98.62 97 TYR A O 1
ATOM 752 N N . LEU A 1 98 ? -1.449 1.517 -8.659 1.00 98.81 98 LEU A N 1
ATOM 753 C CA . LEU A 1 98 ? -2.061 1.266 -7.356 1.00 98.81 98 LEU A CA 1
ATOM 754 C C . LEU A 1 98 ? -3.068 2.365 -7.006 1.00 98.81 98 LEU A C 1
ATOM 756 O O . LEU A 1 98 ? -2.904 3.521 -7.391 1.00 98.81 98 LEU A O 1
ATOM 760 N N . THR A 1 99 ? -4.100 2.005 -6.251 1.00 98.62 99 THR A N 1
ATOM 761 C CA . THR A 1 99 ? -5.056 2.954 -5.668 1.00 98.62 99 THR A CA 1
ATOM 762 C C . THR A 1 99 ? -5.650 2.392 -4.382 1.00 98.62 99 THR A C 1
ATOM 764 O O . THR A 1 99 ? -5.677 1.175 -4.186 1.00 98.62 99 THR A O 1
ATOM 767 N N . VAL A 1 100 ? -6.125 3.269 -3.504 1.00 98.81 100 VAL A N 1
ATOM 768 C CA . VAL A 1 100 ? -6.767 2.901 -2.243 1.00 98.81 100 VAL A CA 1
ATOM 769 C C . VAL A 1 100 ? -8.273 3.139 -2.330 1.00 98.81 100 VAL A C 1
ATOM 771 O O . VAL A 1 100 ? -8.739 4.200 -2.736 1.00 98.81 100 VAL A O 1
ATOM 774 N N . VAL A 1 101 ? -9.052 2.149 -1.899 1.00 98.62 101 VAL A N 1
ATOM 775 C CA . VAL A 1 101 ? -10.501 2.267 -1.711 1.00 98.62 101 VAL A CA 1
ATOM 776 C C . VAL A 1 101 ? -10.792 2.485 -0.233 1.00 98.62 101 VAL A C 1
ATOM 778 O O . VAL A 1 101 ? -10.346 1.704 0.602 1.00 98.62 101 VAL A O 1
ATOM 781 N N . SER A 1 102 ? -11.585 3.512 0.082 1.00 98.56 102 SER A N 1
ATOM 782 C CA . SER A 1 102 ? -12.141 3.750 1.418 1.00 98.56 102 SER A CA 1
ATOM 783 C C . SER A 1 102 ? -13.661 3.652 1.384 1.00 98.56 102 SER A C 1
ATOM 785 O O . SER A 1 102 ? -14.314 4.360 0.616 1.00 98.56 102 SER A O 1
ATOM 787 N N . SER A 1 103 ? -14.240 2.787 2.217 1.00 98.44 103 SER A N 1
ATOM 788 C CA . SER A 1 103 ? -15.680 2.519 2.204 1.00 98.44 103 SER A CA 1
ATOM 789 C C . SER A 1 103 ? -16.262 2.268 3.595 1.00 98.44 103 SER A C 1
ATOM 791 O O . SER A 1 103 ? -15.562 1.943 4.550 1.00 98.44 103 SER A O 1
ATOM 793 N N . SER A 1 104 ? -17.579 2.434 3.716 1.00 98.25 104 SER A N 1
ATOM 794 C CA . SER A 1 104 ? -18.363 1.941 4.859 1.00 98.25 104 SER A CA 1
ATOM 795 C C . SER A 1 104 ? -18.912 0.525 4.644 1.00 98.25 104 SER A C 1
ATOM 797 O O . SER A 1 104 ? -19.507 -0.026 5.562 1.00 98.25 104 SER A O 1
ATOM 799 N N . ASP A 1 105 ? -18.723 -0.046 3.456 1.00 98.00 105 ASP A N 1
ATOM 800 C CA . ASP A 1 105 ? -19.122 -1.408 3.099 1.00 98.00 105 ASP A CA 1
ATOM 801 C C . ASP A 1 105 ? -17.870 -2.299 2.974 1.00 98.00 105 ASP A C 1
ATOM 803 O O . ASP A 1 105 ? -16.994 -1.968 2.164 1.00 98.00 105 ASP A O 1
ATOM 807 N N . PRO A 1 106 ? -17.766 -3.420 3.718 1.00 97.56 106 PRO A N 1
ATOM 808 C CA . PRO A 1 106 ? -16.649 -4.363 3.576 1.00 97.56 106 PRO A CA 1
ATOM 809 C C . PRO A 1 106 ? -16.605 -5.041 2.194 1.00 97.56 106 PRO A C 1
ATOM 811 O O . PRO A 1 106 ? -15.578 -5.561 1.758 1.00 97.56 106 PRO A O 1
ATOM 814 N N . ASN A 1 107 ? -17.714 -5.027 1.456 1.00 97.44 107 ASN A N 1
ATOM 815 C CA . ASN A 1 107 ? -17.821 -5.629 0.130 1.00 97.44 107 ASN A CA 1
ATOM 816 C C . ASN A 1 107 ? -17.582 -4.618 -1.000 1.00 97.44 107 ASN A C 1
ATOM 818 O O . ASN A 1 107 ? -17.924 -4.891 -2.147 1.00 97.44 107 ASN A O 1
ATOM 822 N N . ALA A 1 108 ? -16.996 -3.453 -0.697 1.00 96.50 108 ALA A N 1
ATOM 823 C CA . ALA A 1 108 ? -16.688 -2.443 -1.701 1.00 96.50 108 ALA A CA 1
ATOM 824 C C . ALA A 1 108 ? -15.843 -3.020 -2.846 1.00 96.50 108 ALA A C 1
ATOM 826 O O . ALA A 1 108 ? -14.763 -3.574 -2.622 1.00 96.50 108 ALA A O 1
ATOM 827 N N . ASN A 1 109 ? -16.336 -2.865 -4.073 1.00 96.88 109 ASN A N 1
ATOM 828 C CA . ASN A 1 109 ? -15.640 -3.316 -5.271 1.00 96.88 109 ASN A CA 1
ATOM 829 C C . ASN A 1 109 ? -14.384 -2.476 -5.537 1.00 96.88 109 ASN A C 1
ATOM 831 O O . ASN A 1 109 ? -14.307 -1.305 -5.157 1.00 96.88 109 ASN A O 1
ATOM 835 N N . ALA A 1 110 ? -13.420 -3.071 -6.242 1.00 98.00 110 ALA A N 1
ATOM 836 C CA . ALA A 1 110 ? -12.342 -2.306 -6.855 1.00 98.00 110 ALA 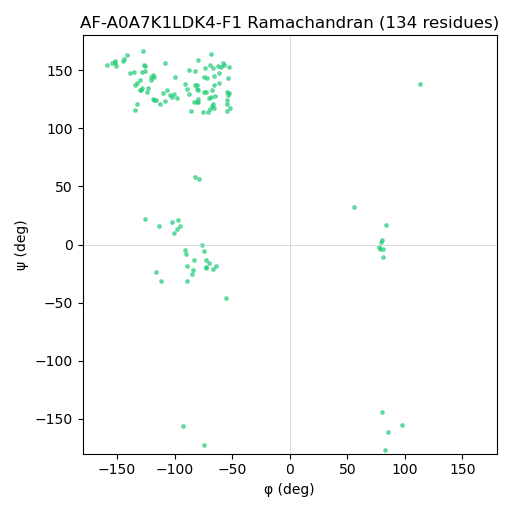A CA 1
ATOM 837 C C . ALA A 1 110 ? -12.906 -1.325 -7.903 1.00 98.00 110 ALA A C 1
ATOM 839 O O . ALA A 1 110 ? -13.948 -1.613 -8.501 1.00 98.00 110 ALA A O 1
ATOM 840 N N . PRO A 1 111 ? -12.218 -0.203 -8.176 1.00 98.19 111 PRO A N 1
ATOM 841 C CA . PRO A 1 111 ? -12.513 0.621 -9.342 1.00 98.19 111 PRO A CA 1
ATOM 842 C C . PRO A 1 111 ? -12.381 -0.178 -10.646 1.00 98.19 111 PRO A C 1
ATOM 844 O O . PRO A 1 111 ? -11.632 -1.156 -10.712 1.00 98.19 111 PRO A O 1
ATOM 847 N N . ASP A 1 112 ? -13.057 0.270 -11.704 1.00 97.88 112 ASP A N 1
ATOM 848 C CA . ASP A 1 112 ? -13.013 -0.389 -13.012 1.00 97.88 112 ASP A CA 1
ATOM 849 C C . ASP A 1 112 ? -11.571 -0.589 -13.507 1.00 97.88 112 ASP A C 1
ATOM 851 O O . ASP A 1 112 ? -10.758 0.339 -13.548 1.00 97.88 112 ASP A O 1
ATOM 855 N N . GLY A 1 113 ? -11.254 -1.826 -13.898 1.00 97.69 113 GLY A N 1
ATOM 856 C CA . GLY A 1 113 ? -9.920 -2.212 -14.364 1.00 97.69 113 GLY A CA 1
ATOM 857 C C . GLY A 1 113 ? -8.894 -2.464 -13.255 1.00 97.69 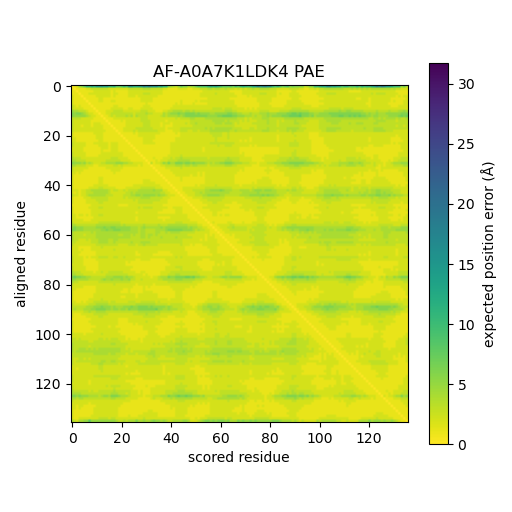113 GLY A C 1
ATOM 858 O O . GLY A 1 113 ? -7.741 -2.739 -13.574 1.00 97.69 113 GLY A O 1
ATOM 859 N N . TYR A 1 114 ? -9.284 -2.402 -11.980 1.00 98.62 114 TYR A N 1
ATOM 860 C CA . TYR A 1 114 ? -8.438 -2.775 -10.847 1.00 98.62 114 TYR A CA 1
ATOM 861 C C . TYR A 1 114 ? -8.897 -4.089 -10.211 1.00 98.62 114 TYR A C 1
ATOM 863 O O . TYR A 1 114 ? -10.057 -4.486 -10.288 1.00 98.62 114 TYR A O 1
ATOM 871 N N . THR A 1 115 ? -7.966 -4.752 -9.535 1.00 98.69 115 THR A N 1
ATOM 872 C CA . THR A 1 115 ? -8.204 -5.905 -8.667 1.00 98.69 115 THR A CA 1
ATOM 873 C C . THR A 1 115 ? -7.982 -5.489 -7.218 1.00 98.69 115 THR A C 1
ATOM 875 O O . THR A 1 115 ? -6.958 -4.887 -6.896 1.00 98.69 115 THR A O 1
ATOM 878 N N . ARG A 1 116 ? -8.938 -5.806 -6.340 1.00 98.56 116 ARG A N 1
ATOM 879 C CA . ARG A 1 116 ? -8.846 -5.567 -4.893 1.00 98.56 116 ARG A CA 1
ATOM 880 C C . ARG A 1 116 ? -8.024 -6.670 -4.233 1.00 98.56 116 ARG A C 1
ATOM 882 O O . ARG A 1 116 ? -8.290 -7.844 -4.474 1.00 98.56 116 ARG A O 1
ATOM 889 N N . ILE A 1 117 ? -7.093 -6.306 -3.354 1.00 98.44 117 ILE A N 1
ATOM 890 C CA . ILE A 1 117 ? -6.493 -7.256 -2.411 1.00 98.44 117 ILE A CA 1
ATOM 891 C C . ILE A 1 117 ? -7.439 -7.372 -1.217 1.00 98.44 117 ILE A C 1
ATOM 893 O O . ILE A 1 117 ? -7.770 -6.364 -0.593 1.00 98.44 117 ILE A O 1
ATOM 897 N N . ASP A 1 118 ? -7.904 -8.585 -0.916 1.00 97.75 118 ASP A N 1
ATOM 898 C CA . ASP A 1 118 ? -8.952 -8.834 0.084 1.00 97.75 118 ASP A CA 1
ATOM 899 C C . ASP A 1 118 ? -8.426 -8.800 1.532 1.00 97.75 118 ASP A C 1
ATOM 901 O O . ASP A 1 118 ? -8.521 -9.759 2.295 1.00 97.75 118 ASP A O 1
ATOM 905 N N . VAL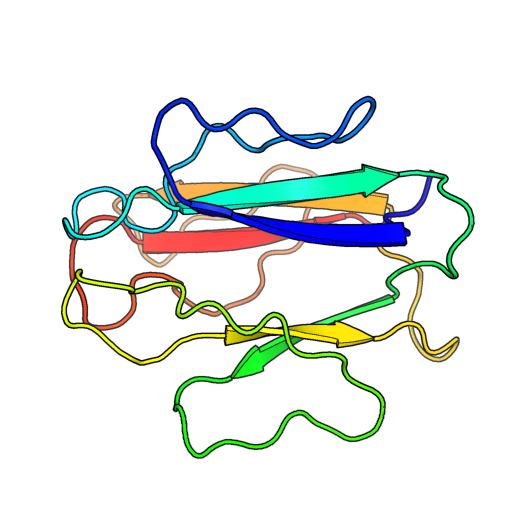 A 1 119 ? -7.814 -7.673 1.895 1.00 98.25 119 VAL A N 1
ATOM 906 C CA . VAL A 1 119 ? -7.284 -7.376 3.225 1.00 98.25 119 VAL A CA 1
ATOM 907 C C . VAL A 1 119 ? -7.709 -5.964 3.603 1.00 98.25 119 VAL A C 1
ATOM 909 O O . VAL A 1 119 ? -7.297 -4.999 2.963 1.00 98.25 119 VAL A O 1
ATOM 912 N N . ASP A 1 120 ? -8.521 -5.851 4.654 1.00 98.62 120 ASP A N 1
ATOM 913 C CA . ASP A 1 120 ? -8.851 -4.559 5.256 1.00 98.62 120 ASP A CA 1
ATOM 914 C C . ASP A 1 120 ? -7.629 -4.004 6.000 1.00 98.62 120 ASP A C 1
ATOM 916 O O . ASP A 1 120 ? -7.185 -4.577 6.998 1.00 98.62 120 ASP A O 1
ATOM 920 N N . LEU A 1 121 ? -7.084 -2.891 5.517 1.00 98.50 121 LEU A N 1
ATOM 921 C CA . LEU A 1 121 ? -5.904 -2.246 6.093 1.00 98.50 121 LEU A CA 1
ATOM 922 C C . LEU A 1 121 ? -6.205 -1.554 7.429 1.00 98.50 121 LEU A C 1
ATOM 924 O O . LEU A 1 121 ? -5.273 -1.287 8.175 1.00 98.50 121 LEU A O 1
ATOM 928 N N . ASN A 1 122 ? -7.486 -1.370 7.768 1.00 98.38 122 ASN A N 1
ATOM 929 C CA . ASN A 1 122 ? -7.958 -0.888 9.070 1.00 98.38 122 ASN A CA 1
ATOM 930 C C . ASN A 1 122 ? -8.414 -2.022 10.008 1.00 98.38 122 ASN A C 1
ATOM 932 O O . ASN A 1 122 ? -9.078 -1.787 11.028 1.00 98.38 122 ASN A O 1
ATOM 936 N N . LYS A 1 123 ? -8.098 -3.285 9.684 1.00 98.31 123 LYS A N 1
ATOM 937 C CA . LYS A 1 123 ? -8.638 -4.444 10.406 1.00 98.31 123 LYS A CA 1
ATOM 938 C C . LYS A 1 123 ? -8.378 -4.353 11.910 1.00 98.31 123 LYS A C 1
ATOM 940 O O . LYS A 1 123 ? -7.242 -4.349 12.380 1.00 98.31 123 LYS A O 1
ATOM 945 N N . GLY A 1 124 ? -9.465 -4.361 12.676 1.00 97.69 124 GLY A N 1
ATOM 946 C CA . GLY A 1 124 ? -9.441 -4.314 14.139 1.00 97.69 124 GLY A CA 1
ATOM 947 C C . GLY A 1 124 ? -9.254 -2.918 14.740 1.00 97.69 124 GLY A C 1
ATOM 948 O O . GLY A 1 124 ? -9.466 -2.777 15.938 1.00 97.69 124 GLY A O 1
ATOM 949 N N . ALA A 1 125 ? -8.918 -1.900 13.944 1.00 97.62 125 ALA A N 1
ATOM 950 C CA . ALA A 1 125 ? -8.835 -0.512 14.402 1.00 97.62 125 ALA A CA 1
ATOM 951 C C . ALA A 1 125 ? -10.208 0.192 14.387 1.00 97.62 125 ALA A C 1
ATOM 953 O O . ALA A 1 125 ? -10.438 1.161 15.107 1.00 97.62 125 ALA A O 1
ATOM 954 N N . GLY A 1 126 ? -11.151 -0.324 13.591 1.00 95.31 126 GLY A N 1
ATOM 955 C CA . GLY A 1 126 ? -12.438 0.322 13.338 1.00 95.31 126 GLY A CA 1
ATOM 956 C C . GLY A 1 126 ? -12.337 1.346 12.204 1.00 95.31 126 GLY A C 1
ATOM 957 O O . GLY A 1 126 ? -11.420 1.297 11.395 1.00 95.31 126 GLY A O 1
ATOM 958 N N . GLY A 1 127 ? -13.296 2.269 12.108 1.00 97.50 127 GLY A N 1
ATOM 959 C CA . GLY A 1 127 ? -13.303 3.275 11.042 1.00 97.50 127 GLY A CA 1
ATOM 960 C C . GLY A 1 127 ? -13.833 2.761 9.701 1.00 97.50 127 GLY A C 1
ATOM 961 O O . GLY A 1 127 ? -14.820 2.026 9.648 1.00 97.50 127 GLY A O 1
ATOM 962 N N . LYS A 1 128 ? -13.244 3.241 8.602 1.00 98.69 128 LYS A N 1
ATOM 963 C CA . LYS A 1 128 ? -13.587 2.810 7.240 1.00 98.69 128 LYS A CA 1
ATOM 964 C C . LYS A 1 128 ? -12.872 1.508 6.901 1.00 98.69 128 LYS A C 1
ATOM 966 O O . LYS A 1 128 ? -11.736 1.326 7.317 1.00 98.69 128 LYS A O 1
ATOM 971 N N . TYR A 1 129 ? -13.495 0.685 6.066 1.00 98.75 129 TYR A N 1
ATOM 972 C CA . TYR A 1 129 ? -12.799 -0.400 5.385 1.00 98.75 129 TYR A CA 1
ATOM 973 C C . TYR A 1 129 ? -11.862 0.195 4.345 1.00 98.75 129 TYR A C 1
ATOM 975 O O . TYR A 1 129 ? -12.303 0.996 3.509 1.00 98.75 129 TYR A O 1
ATOM 983 N N . ILE A 1 130 ? -10.589 -0.179 4.419 1.00 98.75 130 ILE A N 1
ATOM 984 C CA . ILE A 1 130 ? -9.542 0.325 3.535 1.00 98.75 130 ILE A CA 1
ATOM 985 C C . ILE A 1 130 ? -8.961 -0.840 2.752 1.00 98.75 130 ILE A C 1
ATOM 987 O O . ILE A 1 130 ? -8.487 -1.800 3.344 1.00 98.75 130 ILE A O 1
ATOM 991 N N . TYR A 1 131 ? -8.953 -0.746 1.425 1.00 98.88 131 TYR A N 1
ATOM 992 C CA . TYR A 1 131 ? -8.405 -1.793 0.564 1.00 98.88 131 TYR A CA 1
ATOM 993 C C . TYR A 1 131 ? -7.410 -1.218 -0.432 1.00 98.88 131 TYR A C 1
ATOM 995 O O . TYR A 1 131 ? -7.701 -0.231 -1.109 1.00 98.88 131 TYR A O 1
ATOM 1003 N N . LEU A 1 132 ? -6.264 -1.881 -0.581 1.00 98.81 132 LEU A N 1
ATOM 1004 C CA . LEU A 1 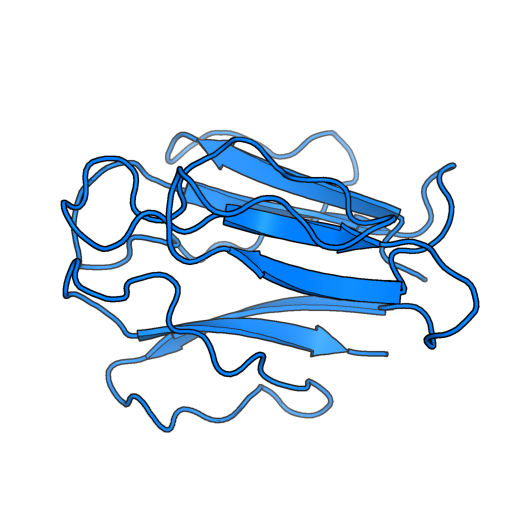132 ? -5.369 -1.626 -1.702 1.00 98.81 132 LEU A CA 1
ATOM 1005 C C . LEU A 1 132 ? -5.889 -2.348 -2.948 1.00 98.81 132 LEU A C 1
ATOM 1007 O O . LEU A 1 132 ? -6.219 -3.535 -2.909 1.00 98.81 132 LEU A O 1
ATOM 1011 N N . CYS A 1 133 ? -5.936 -1.630 -4.063 1.00 98.81 133 CYS A N 1
ATOM 1012 C CA . CYS A 1 133 ? -6.282 -2.163 -5.370 1.00 98.81 133 CYS A CA 1
ATOM 1013 C C . CYS A 1 133 ? -5.124 -1.940 -6.344 1.00 98.81 133 CYS A C 1
ATOM 1015 O O . CYS A 1 133 ? -4.462 -0.902 -6.308 1.00 98.81 133 CYS A O 1
ATOM 1017 N N . TYR A 1 134 ? -4.900 -2.895 -7.243 1.00 98.75 134 TYR A N 1
ATOM 1018 C CA . TYR A 1 134 ? -3.849 -2.824 -8.255 1.00 98.75 134 TYR A CA 1
ATOM 1019 C C . TYR A 1 134 ? -4.409 -3.044 -9.658 1.00 98.75 1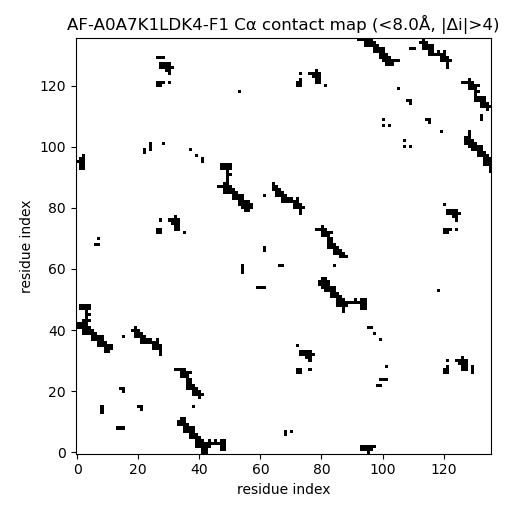34 TYR A C 1
ATOM 1021 O O . TYR A 1 134 ? -5.423 -3.714 -9.839 1.00 98.75 134 TYR A O 1
ATOM 1029 N N . ARG A 1 135 ? -3.726 -2.508 -10.666 1.00 98.25 135 ARG A N 1
ATOM 1030 C CA . ARG A 1 135 ? -3.964 -2.817 -12.081 1.00 98.25 135 ARG A CA 1
ATOM 1031 C C . ARG A 1 135 ? -2.692 -3.392 -12.687 1.00 98.25 135 ARG A C 1
ATOM 1033 O O . ARG A 1 135 ? -1.609 -2.919 -12.351 1.00 98.25 135 ARG A O 1
ATOM 1040 N N . LYS A 1 136 ? -2.834 -4.384 -13.562 1.00 95.81 136 LYS A N 1
ATOM 1041 C CA . LYS A 1 136 ? -1.746 -4.991 -14.343 1.00 95.81 136 LYS A CA 1
ATOM 1042 C C . LYS A 1 136 ? -1.831 -4.626 -15.814 1.00 95.81 136 LYS A C 1
ATOM 1044 O O . LYS A 1 136 ? -2.861 -4.047 -16.223 1.00 95.81 136 LYS A O 1
#

Organism: NCBI:txid2678616